Protein AF-A0A5P1EEW0-F1 (afdb_monomer_lite)

Foldseek 3Di:
DDDPDDPVVLVVLVVVLVCLQPDPDPVSRDDPVVSVVSNVVSVVVVVVVVVVVVVVVVVPDPDDDDDDDDDPPPPVVVVVVVVVD

pLDDT: mean 74.5, std 18.94, range [46.03, 98.06]

Radius of gyration: 19.37 Å; chains: 1; bounding box: 44×47×43 Å

Secondary structure (DSSP, 8-state):
---SS--HHHHHHHHHHHHHHT-SSGGGSPPHHHHHHHHHHHHHHHHHHHHHHHHHHHHH--------------SHHHHHHHTT-

Sequence (85 aa):
MLYEGVPGDRMVKLLQIALKCIYKSADARPTMSQVAEMIHSLKEEEDSIWNFLLRYAILSAEAEELDDYPSPTKPQRYMNLQSQS

Structure (mmCIF, N/CA/C/O backbone):
data_AF-A0A5P1EEW0-F1
#
_entry.id   AF-A0A5P1EEW0-F1
#
loop_
_atom_site.group_PDB
_atom_site.id
_atom_site.type_symbol
_atom_site.label_atom_id
_atom_site.label_alt_id
_atom_site.label_comp_id
_atom_site.label_asym_id
_atom_site.label_entity_id
_atom_site.label_seq_id
_atom_site.pdbx_PDB_ins_code
_atom_site.Cartn_x
_atom_site.Cartn_y
_atom_site.Cartn_z
_atom_site.occupancy
_atom_site.B_iso_or_equiv
_atom_site.auth_seq_id
_atom_site.auth_comp_id
_atom_site.auth_asym_id
_atom_site.auth_atom_id
_atom_site.pdbx_PDB_model_num
ATOM 1 N N . MET A 1 1 ? -5.702 -14.945 -25.314 1.00 46.06 1 MET A N 1
ATOM 2 C CA . MET A 1 1 ? -4.452 -14.258 -25.706 1.00 46.06 1 MET A CA 1
ATOM 3 C C . MET A 1 1 ? -4.547 -12.818 -25.241 1.00 46.06 1 MET A C 1
ATOM 5 O O . MET A 1 1 ? -5.631 -12.273 -25.389 1.00 46.06 1 MET A O 1
ATOM 9 N N . LEU A 1 2 ? -3.456 -12.304 -24.657 1.00 47.34 2 LEU A N 1
ATOM 10 C CA . LEU A 1 2 ? -3.114 -10.930 -24.223 1.00 47.34 2 LEU A CA 1
ATOM 11 C C . LEU A 1 2 ? -2.530 -10.961 -22.792 1.00 47.34 2 LEU A C 1
ATOM 13 O O . LEU A 1 2 ? -3.165 -10.514 -21.846 1.00 47.34 2 LEU A O 1
ATOM 17 N N . TYR A 1 3 ? -1.339 -11.551 -22.635 1.00 47.50 3 TYR A N 1
ATOM 18 C CA . TYR A 1 3 ? -0.585 -11.582 -21.367 1.00 47.50 3 TYR A CA 1
ATOM 19 C C . TYR A 1 3 ? 0.910 -11.305 -21.567 1.00 47.50 3 TYR A C 1
ATOM 21 O O . TYR A 1 3 ? 1.748 -11.783 -20.814 1.00 47.50 3 TYR A O 1
ATOM 29 N N . GLU A 1 4 ? 1.257 -10.506 -22.570 1.00 48.72 4 GLU A N 1
ATOM 30 C CA . GLU A 1 4 ? 2.640 -10.082 -22.766 1.00 48.72 4 GLU A CA 1
ATOM 31 C C . GLU A 1 4 ? 2.698 -8.555 -22.730 1.00 48.72 4 GLU A C 1
ATOM 33 O O . GLU A 1 4 ? 2.184 -7.879 -23.617 1.00 48.72 4 GLU A O 1
ATOM 38 N N . GLY A 1 5 ? 3.282 -8.018 -21.653 1.00 48.12 5 GLY A N 1
ATOM 39 C CA . GLY A 1 5 ? 3.842 -6.663 -21.651 1.00 48.12 5 GLY A CA 1
ATOM 40 C C . GLY A 1 5 ? 3.000 -5.518 -21.078 1.00 48.12 5 GLY A C 1
ATOM 41 O O . GLY A 1 5 ? 3.219 -4.379 -21.478 1.00 48.12 5 GLY A O 1
ATOM 42 N N . VAL A 1 6 ? 2.070 -5.748 -20.144 1.00 49.69 6 VAL A N 1
ATOM 43 C CA . VAL A 1 6 ? 1.400 -4.636 -19.435 1.00 49.69 6 VAL A CA 1
ATOM 44 C C . VAL A 1 6 ? 2.099 -4.391 -18.089 1.00 49.69 6 VAL A C 1
ATOM 46 O O . VAL A 1 6 ? 2.333 -5.365 -17.374 1.00 49.69 6 VAL A O 1
ATOM 49 N N . PRO A 1 7 ? 2.358 -3.133 -17.672 1.00 58.00 7 PRO A N 1
ATOM 50 C CA . PRO A 1 7 ? 2.752 -2.755 -16.303 1.00 58.00 7 PRO A CA 1
ATOM 51 C C . PRO A 1 7 ? 1.602 -2.986 -15.291 1.00 58.00 7 PRO A C 1
ATOM 53 O O . PRO A 1 7 ? 1.265 -2.136 -14.465 1.00 58.00 7 PRO A O 1
ATOM 56 N N . GLY A 1 8 ? 0.937 -4.138 -15.398 1.00 58.22 8 GLY A N 1
ATOM 57 C CA . GLY A 1 8 ? -0.294 -4.498 -14.709 1.00 58.22 8 GLY A CA 1
ATOM 58 C C . GLY A 1 8 ? -0.096 -4.649 -13.211 1.00 58.22 8 GLY A C 1
ATOM 59 O O . GLY A 1 8 ? -1.010 -4.336 -12.458 1.00 58.22 8 GLY A O 1
ATOM 60 N N . ASP A 1 9 ? 1.106 -5.010 -12.767 1.00 77.25 9 ASP A N 1
ATOM 61 C CA . ASP A 1 9 ? 1.412 -5.195 -11.350 1.00 77.25 9 ASP A CA 1
ATOM 62 C C . ASP A 1 9 ? 1.178 -3.925 -10.532 1.00 77.25 9 ASP A C 1
ATOM 64 O O . ASP A 1 9 ? 0.593 -3.995 -9.452 1.00 77.25 9 ASP A O 1
ATOM 68 N N . ARG A 1 10 ? 1.538 -2.742 -11.051 1.00 82.50 10 ARG A N 1
ATOM 69 C CA . ARG A 1 10 ? 1.288 -1.481 -10.334 1.00 82.50 10 ARG A CA 1
ATOM 70 C C . ARG A 1 10 ? -0.205 -1.190 -10.228 1.00 82.50 10 ARG A C 1
ATOM 72 O O . ARG A 1 10 ? -0.688 -0.809 -9.164 1.00 82.50 10 ARG A O 1
ATOM 79 N N . MET A 1 11 ? -0.945 -1.405 -11.313 1.00 85.00 11 MET A N 1
ATOM 80 C CA . MET A 1 11 ? -2.391 -1.178 -11.343 1.00 85.00 11 MET A CA 1
ATOM 81 C C . MET A 1 11 ? -3.131 -2.160 -10.422 1.00 85.00 11 MET A C 1
ATOM 83 O O . MET A 1 11 ? -4.046 -1.769 -9.700 1.00 85.00 11 MET A O 1
ATOM 87 N N . VAL A 1 12 ? -2.695 -3.422 -10.390 1.00 88.38 12 VAL A N 1
ATOM 88 C CA . VAL A 1 12 ? -3.216 -4.462 -9.494 1.00 88.38 12 VAL A CA 1
ATOM 89 C C . VAL A 1 12 ? -2.909 -4.121 -8.036 1.00 88.38 12 VAL A C 1
ATOM 91 O O . VAL A 1 12 ? -3.803 -4.213 -7.197 1.00 88.38 12 VAL A O 1
ATOM 94 N N . LYS A 1 13 ? -1.694 -3.661 -7.720 1.00 90.38 13 LYS A N 1
ATOM 95 C CA . LYS A 1 13 ? -1.326 -3.227 -6.362 1.00 90.38 13 LYS A CA 1
ATOM 96 C C . LYS A 1 13 ? -2.125 -1.995 -5.912 1.00 90.38 13 LYS A C 1
ATOM 98 O O . LYS A 1 13 ? -2.613 -1.967 -4.785 1.00 90.38 13 LYS A O 1
ATOM 103 N N . LEU A 1 14 ? -2.353 -1.017 -6.793 1.00 93.00 14 LEU A N 1
ATOM 104 C CA . LEU A 1 14 ? -3.231 0.127 -6.503 1.00 93.00 14 LEU A CA 1
ATOM 105 C C . LEU A 1 14 ? -4.678 -0.311 -6.248 1.00 93.00 14 LEU A C 1
ATOM 107 O O . LEU A 1 14 ? -5.308 0.150 -5.296 1.00 93.00 14 LEU A O 1
ATOM 111 N N . LEU A 1 15 ? -5.193 -1.246 -7.049 1.00 94.69 15 LEU A N 1
ATOM 112 C CA . LEU A 1 15 ? -6.519 -1.819 -6.833 1.00 94.69 15 LEU A CA 1
ATOM 113 C C . LEU A 1 15 ? -6.603 -2.552 -5.485 1.00 94.69 15 LEU A C 1
ATOM 115 O O . LEU A 1 15 ? -7.592 -2.409 -4.768 1.00 94.69 15 LEU A O 1
ATOM 119 N N . GLN A 1 16 ? -5.562 -3.289 -5.093 1.00 95.06 16 GLN A N 1
ATOM 120 C CA . GLN A 1 16 ? -5.493 -3.933 -3.779 1.00 95.06 16 GLN A CA 1
ATOM 121 C C . GLN A 1 16 ? -5.520 -2.914 -2.632 1.00 95.06 16 GLN A C 1
ATOM 123 O O . GLN A 1 16 ? -6.208 -3.146 -1.636 1.00 95.06 16 GLN A O 1
ATOM 128 N N . ILE A 1 17 ? -4.828 -1.778 -2.766 1.00 95.75 17 ILE A N 1
ATOM 129 C CA . ILE A 1 17 ? -4.904 -0.678 -1.792 1.00 95.75 17 ILE A CA 1
ATOM 130 C C . ILE A 1 17 ? -6.342 -0.144 -1.712 1.00 95.75 17 ILE A C 1
ATOM 132 O O . ILE A 1 17 ? -6.889 -0.033 -0.615 1.00 95.75 17 ILE A O 1
ATOM 136 N N . ALA A 1 18 ? -6.993 0.102 -2.854 1.00 96.75 18 ALA A N 1
ATOM 137 C CA . ALA A 1 18 ? -8.378 0.573 -2.892 1.00 96.75 18 ALA A CA 1
ATOM 138 C C . ALA A 1 18 ? -9.347 -0.404 -2.201 1.00 96.75 18 ALA A C 1
ATOM 140 O O . ALA A 1 18 ? -10.199 0.019 -1.418 1.00 96.75 18 ALA A O 1
ATOM 141 N N . LEU A 1 19 ? -9.178 -1.713 -2.423 1.00 97.19 19 LEU A N 1
ATOM 142 C CA . LEU A 1 19 ? -9.978 -2.754 -1.772 1.00 97.19 19 LEU A CA 1
ATOM 143 C C . LEU A 1 19 ? -9.799 -2.769 -0.246 1.00 97.19 19 LEU A C 1
ATOM 145 O O . LEU A 1 19 ? -10.776 -2.967 0.478 1.00 97.19 19 LEU A O 1
ATOM 149 N N . LYS A 1 20 ? -8.585 -2.510 0.260 1.00 96.75 20 LYS A N 1
ATOM 150 C CA . LYS A 1 20 ? -8.339 -2.362 1.706 1.00 96.75 20 LYS A CA 1
ATOM 151 C C . LYS A 1 20 ? -9.055 -1.137 2.282 1.00 96.75 20 LYS A C 1
ATOM 153 O O . LYS A 1 20 ? -9.626 -1.221 3.367 1.00 96.75 20 LYS A O 1
ATOM 158 N N . CYS A 1 21 ? -9.084 -0.021 1.552 1.00 97.88 21 CYS A N 1
ATOM 159 C CA . CYS A 1 21 ? -9.742 1.215 1.991 1.00 97.88 21 CYS A CA 1
ATOM 160 C C . CYS A 1 21 ? -11.264 1.081 2.141 1.00 97.88 21 CYS A C 1
ATOM 162 O O . CYS A 1 21 ? -11.852 1.733 3.001 1.00 97.88 21 CYS A O 1
ATOM 164 N N . ILE A 1 22 ? -11.909 0.233 1.335 1.00 97.19 22 ILE A N 1
ATOM 165 C CA . ILE A 1 22 ? -13.369 0.031 1.374 1.00 97.19 22 ILE A CA 1
ATOM 166 C C . ILE A 1 22 ? -13.793 -1.208 2.172 1.00 97.19 22 ILE A C 1
ATOM 168 O O . ILE A 1 22 ? -14.951 -1.621 2.105 1.00 97.19 22 ILE A O 1
ATOM 172 N N . TYR A 1 23 ? -12.876 -1.818 2.927 1.00 97.31 23 TYR A N 1
ATOM 173 C CA . TYR A 1 23 ? -13.166 -3.047 3.656 1.00 97.31 23 TYR A CA 1
ATOM 174 C C . TYR A 1 23 ? -14.338 -2.875 4.640 1.00 97.31 23 TYR A C 1
ATOM 176 O O . TYR A 1 23 ? -14.560 -1.800 5.208 1.00 97.31 23 TYR A O 1
ATOM 184 N N . LYS A 1 24 ? -15.116 -3.946 4.845 1.00 96.25 24 LYS A N 1
ATOM 185 C CA . LYS A 1 24 ? -16.373 -3.906 5.617 1.00 96.25 24 LYS A CA 1
ATOM 186 C C . LYS A 1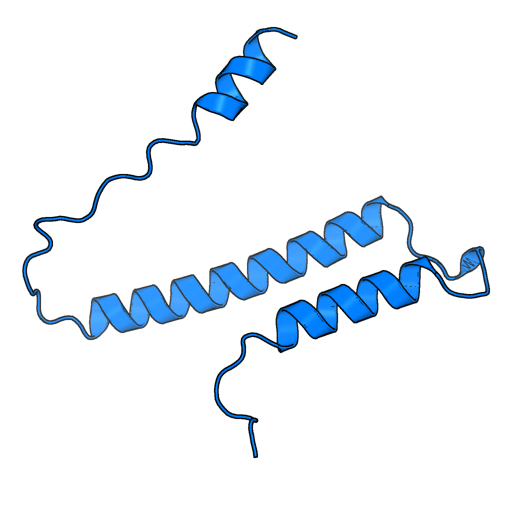 24 ? -16.196 -3.403 7.052 1.00 96.25 24 LYS A C 1
ATOM 188 O O . LYS A 1 24 ? -17.037 -2.661 7.544 1.00 96.25 24 LYS A O 1
ATOM 193 N N . SER A 1 25 ? -15.111 -3.810 7.709 1.00 96.62 25 SER A N 1
ATOM 194 C CA . SER A 1 25 ? -14.798 -3.401 9.077 1.00 96.62 25 SER A CA 1
ATOM 195 C C . SER A 1 25 ? -13.998 -2.108 9.042 1.00 96.62 25 SER A C 1
ATOM 197 O O . SER A 1 25 ? -12.953 -2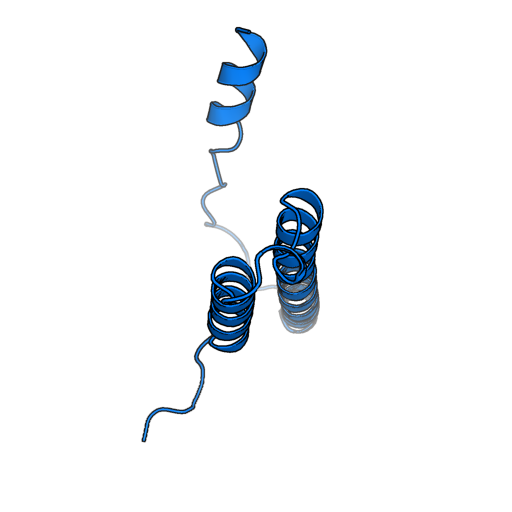.071 8.393 1.00 96.62 25 SER A O 1
ATOM 199 N N . ALA A 1 26 ? -14.482 -1.072 9.732 1.00 94.62 26 ALA A N 1
ATOM 200 C CA . ALA A 1 26 ? -13.815 0.226 9.795 1.00 94.62 26 ALA A CA 1
ATOM 201 C C . ALA A 1 26 ? -12.417 0.117 10.423 1.00 94.62 26 ALA A C 1
ATOM 203 O O . ALA A 1 26 ? -11.471 0.670 9.873 1.00 94.62 26 ALA A O 1
ATOM 204 N N . ASP A 1 27 ? -12.275 -0.681 11.484 1.00 95.81 27 ASP A N 1
ATOM 205 C CA . ASP A 1 27 ? -11.009 -0.865 12.213 1.00 95.81 27 ASP A CA 1
ATOM 206 C C . ASP A 1 27 ? -9.932 -1.591 11.395 1.00 95.81 27 ASP A C 1
ATOM 208 O O . ASP A 1 27 ? 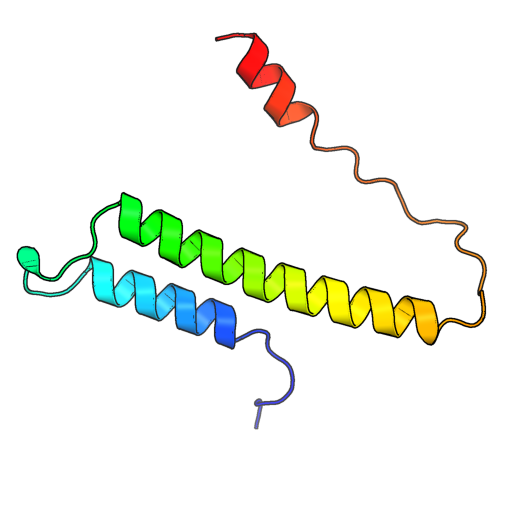-8.751 -1.541 11.722 1.00 95.81 27 ASP A O 1
ATOM 212 N N . ALA A 1 28 ? -10.331 -2.285 10.327 1.00 94.94 28 ALA A N 1
ATOM 213 C CA . ALA A 1 28 ? -9.414 -2.984 9.430 1.00 94.94 28 ALA A CA 1
ATOM 214 C C . ALA A 1 28 ? -9.017 -2.146 8.202 1.00 94.94 28 ALA A C 1
ATOM 216 O O . ALA A 1 28 ? -8.212 -2.602 7.387 1.00 94.94 28 ALA A O 1
ATOM 217 N N . ARG A 1 29 ? -9.582 -0.942 8.037 1.00 98.00 29 ARG A N 1
ATOM 218 C CA . ARG A 1 29 ? -9.176 -0.018 6.974 1.00 98.00 29 ARG A CA 1
ATOM 219 C C . ARG A 1 29 ? -7.858 0.650 7.365 1.00 98.00 29 ARG A C 1
ATOM 221 O O . ARG A 1 29 ? -7.672 0.992 8.531 1.00 98.00 29 ARG A O 1
ATOM 228 N N . PRO A 1 30 ? -6.950 0.874 6.407 1.00 97.88 30 PRO A N 1
ATOM 229 C CA . PRO A 1 30 ? -5.721 1.597 6.680 1.00 97.88 30 PRO A CA 1
ATOM 230 C C . PRO A 1 30 ? -6.008 3.064 7.025 1.00 97.88 30 PRO A C 1
ATOM 232 O O . PRO A 1 30 ? -6.951 3.673 6.511 1.00 97.88 30 PRO A O 1
ATOM 235 N N . THR A 1 31 ? -5.153 3.653 7.857 1.00 98.06 31 THR A N 1
ATOM 236 C CA . THR A 1 31 ? -5.122 5.106 8.055 1.00 98.06 31 TH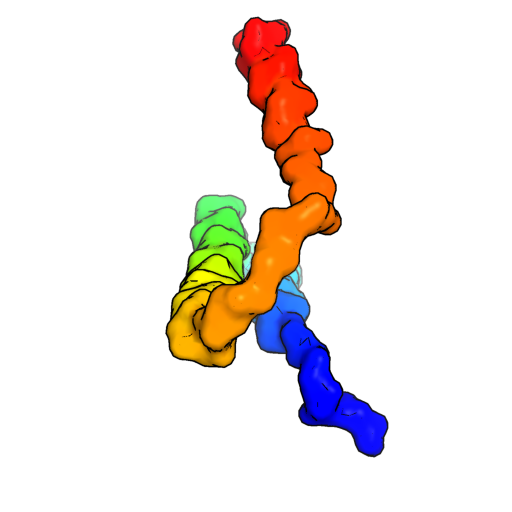R A CA 1
ATOM 237 C C . THR A 1 31 ? -4.591 5.798 6.802 1.00 98.06 31 THR A C 1
ATOM 239 O O . THR A 1 31 ? -3.903 5.195 5.978 1.00 98.06 31 THR A O 1
ATOM 242 N N . MET A 1 32 ? -4.854 7.098 6.663 1.00 97.31 32 MET A N 1
ATOM 243 C CA . MET A 1 32 ? -4.368 7.848 5.500 1.00 97.31 32 MET A CA 1
ATOM 244 C C . MET A 1 32 ? -2.831 7.878 5.414 1.00 97.31 32 MET A C 1
ATOM 246 O O . MET A 1 32 ? -2.290 7.859 4.312 1.00 97.31 32 MET A O 1
ATOM 250 N N . SER A 1 33 ? -2.129 7.844 6.557 1.00 97.88 33 SER A N 1
ATOM 251 C CA . SER A 1 33 ? -0.660 7.715 6.599 1.00 97.88 33 SER A CA 1
ATOM 252 C C . SER A 1 33 ? -0.205 6.394 5.982 1.00 97.88 33 SER A C 1
ATOM 254 O O . SER A 1 33 ? 0.649 6.383 5.104 1.00 97.88 33 SER A O 1
ATOM 256 N N . GLN A 1 34 ? -0.849 5.287 6.365 1.00 97.25 34 GLN A N 1
ATOM 257 C CA . GLN A 1 34 ? -0.543 3.967 5.813 1.00 97.25 34 GLN A CA 1
ATOM 258 C C . GLN A 1 34 ? -0.844 3.897 4.311 1.00 97.25 34 GLN A C 1
ATOM 260 O O . GLN A 1 34 ? -0.103 3.269 3.563 1.00 97.25 34 GLN A O 1
ATOM 265 N N . VAL A 1 35 ? -1.917 4.546 3.842 1.00 97.00 35 VAL A N 1
ATOM 266 C CA . VAL A 1 35 ? -2.224 4.636 2.403 1.00 97.00 35 VAL A CA 1
ATOM 267 C C . VAL A 1 35 ? -1.142 5.410 1.652 1.00 97.00 35 VAL A C 1
ATOM 269 O O . VAL A 1 35 ? -0.700 4.951 0.601 1.00 97.00 35 VAL A O 1
ATOM 272 N N . ALA A 1 36 ? -0.693 6.546 2.188 1.00 96.12 36 ALA A N 1
ATOM 273 C CA . ALA A 1 36 ? 0.380 7.330 1.585 1.00 96.12 36 ALA A CA 1
ATOM 274 C C . ALA A 1 36 ? 1.686 6.525 1.502 1.00 96.12 36 ALA A C 1
ATOM 276 O O . ALA A 1 36 ? 2.290 6.468 0.435 1.00 96.12 36 ALA A O 1
ATOM 277 N N . GLU A 1 37 ? 2.068 5.833 2.578 1.00 96.00 37 GLU A N 1
ATOM 278 C CA . GLU A 1 37 ? 3.240 4.947 2.606 1.00 96.00 37 GLU A CA 1
ATOM 279 C C . GLU A 1 37 ? 3.134 3.820 1.571 1.00 96.00 37 GLU A C 1
ATOM 281 O O . GLU A 1 37 ? 4.062 3.613 0.791 1.00 96.00 37 GLU A O 1
ATOM 286 N N . MET A 1 38 ? 1.982 3.141 1.496 1.00 94.81 38 MET A N 1
ATOM 287 C CA . MET A 1 38 ? 1.747 2.086 0.503 1.00 94.81 38 MET A CA 1
ATOM 288 C C . MET A 1 38 ? 1.829 2.608 -0.936 1.00 94.81 38 MET A C 1
ATOM 290 O O . MET A 1 38 ? 2.304 1.897 -1.809 1.00 94.81 38 MET A O 1
ATOM 294 N N . ILE A 1 39 ? 1.360 3.826 -1.219 1.00 93.56 39 ILE A N 1
ATOM 295 C CA . ILE A 1 39 ? 1.466 4.417 -2.564 1.00 93.56 39 ILE A CA 1
ATOM 296 C C . ILE A 1 39 ? 2.912 4.834 -2.864 1.00 93.56 39 ILE A C 1
ATOM 298 O O . ILE A 1 39 ? 3.389 4.623 -3.979 1.00 93.56 39 ILE A O 1
ATOM 302 N N . HIS A 1 40 ? 3.617 5.401 -1.883 1.00 92.38 40 HIS A N 1
ATOM 303 C CA . HIS A 1 40 ? 5.019 5.788 -2.023 1.00 92.38 40 HIS A CA 1
ATOM 304 C C . HIS A 1 40 ? 5.916 4.584 -2.329 1.00 92.38 40 HIS A C 1
ATOM 306 O O . HIS A 1 40 ? 6.732 4.664 -3.245 1.00 92.38 40 HIS A O 1
ATOM 312 N N . SER A 1 41 ? 5.711 3.447 -1.656 1.00 89.75 41 SER A N 1
ATOM 313 C CA . SER A 1 41 ? 6.502 2.237 -1.909 1.00 89.75 41 SER A CA 1
ATOM 314 C C . SER A 1 41 ? 6.335 1.710 -3.341 1.00 89.75 41 SER A C 1
ATOM 316 O O . SER A 1 41 ? 7.292 1.230 -3.939 1.00 89.75 41 SER A O 1
ATOM 318 N N . LEU A 1 42 ? 5.143 1.853 -3.939 1.00 87.75 42 LEU A N 1
ATOM 319 C CA . LEU A 1 42 ? 4.915 1.479 -5.344 1.00 87.75 42 LEU A CA 1
ATOM 320 C C . LEU A 1 42 ? 5.709 2.346 -6.321 1.00 87.75 42 LEU A C 1
ATOM 322 O O . LEU A 1 42 ? 6.111 1.865 -7.379 1.00 87.75 42 LEU A O 1
ATOM 326 N N . LYS A 1 43 ? 5.914 3.621 -5.978 1.00 80.38 43 LYS A N 1
ATOM 327 C CA . LYS A 1 43 ? 6.712 4.544 -6.782 1.00 80.38 43 LYS A CA 1
ATOM 328 C C . LYS A 1 43 ? 8.200 4.202 -6.700 1.00 80.38 43 LYS A C 1
ATOM 330 O O . LYS A 1 43 ? 8.863 4.186 -7.726 1.00 80.38 43 LYS A O 1
ATOM 335 N N . GLU A 1 44 ? 8.708 3.883 -5.512 1.00 76.44 44 GLU A N 1
ATOM 336 C CA . GLU A 1 44 ? 10.115 3.498 -5.323 1.00 76.44 44 GLU A CA 1
ATOM 337 C C . GLU A 1 44 ? 10.473 2.204 -6.067 1.00 76.44 44 GLU A C 1
ATOM 339 O O . GLU A 1 44 ? 11.542 2.113 -6.671 1.00 76.44 44 GLU A O 1
ATOM 344 N N . GLU A 1 45 ? 9.568 1.220 -6.076 1.00 75.31 45 GLU A N 1
ATOM 345 C CA . GLU A 1 45 ? 9.722 -0.003 -6.872 1.00 75.31 45 GLU A CA 1
ATOM 346 C C . GLU A 1 45 ? 9.809 0.306 -8.376 1.00 75.31 45 GLU A C 1
ATOM 348 O O . GLU A 1 45 ? 10.659 -0.241 -9.078 1.00 75.31 45 GLU A O 1
ATOM 353 N N . GLU A 1 46 ? 8.955 1.204 -8.871 1.00 73.00 46 GLU A N 1
ATOM 354 C CA . GLU A 1 46 ? 8.950 1.628 -10.270 1.00 73.00 46 GLU A CA 1
ATOM 355 C C . GLU A 1 46 ? 10.223 2.408 -10.630 1.00 73.00 46 GLU A C 1
ATOM 357 O O . GLU A 1 46 ? 10.890 2.073 -11.609 1.00 73.00 46 GLU A O 1
ATOM 362 N N . ASP A 1 47 ? 10.618 3.380 -9.807 1.00 74.88 47 ASP A N 1
ATOM 363 C CA . ASP A 1 47 ? 11.845 4.154 -9.995 1.00 74.88 47 ASP A CA 1
ATOM 364 C C . ASP A 1 47 ? 13.081 3.240 -9.947 1.00 74.88 47 ASP A C 1
ATOM 366 O O . ASP A 1 47 ? 14.006 3.417 -10.732 1.00 74.88 47 ASP A O 1
ATOM 370 N N . SER A 1 48 ? 13.109 2.214 -9.090 1.00 75.75 48 SER A N 1
ATOM 371 C CA . SER A 1 48 ? 14.191 1.218 -9.047 1.00 75.75 48 SER A CA 1
ATOM 372 C C . SER A 1 48 ? 14.297 0.417 -10.349 1.00 75.75 48 SER A C 1
ATOM 374 O O . SER A 1 48 ? 15.398 0.251 -10.883 1.00 75.75 48 SER A O 1
ATOM 376 N N . ILE A 1 49 ? 13.161 -0.024 -10.901 1.00 76.62 49 ILE A N 1
ATOM 377 C CA . ILE A 1 49 ? 13.109 -0.743 -12.181 1.00 76.62 49 ILE A CA 1
ATOM 378 C C . ILE A 1 49 ? 13.563 0.171 -13.320 1.00 76.62 49 ILE A C 1
ATOM 380 O O . ILE A 1 49 ? 14.428 -0.222 -14.102 1.00 76.62 49 ILE A O 1
ATOM 384 N N . TRP A 1 50 ? 13.044 1.399 -13.402 1.00 77.19 50 TRP A N 1
ATOM 385 C CA . TRP A 1 50 ? 13.461 2.356 -14.427 1.00 77.19 50 TRP A CA 1
ATOM 386 C C . TRP A 1 50 ? 14.934 2.737 -14.289 1.00 77.19 50 TRP A C 1
ATOM 388 O O . TRP A 1 50 ? 15.621 2.812 -15.299 1.00 77.19 50 TRP A O 1
ATOM 398 N N . ASN A 1 51 ? 15.457 2.890 -13.070 1.00 79.25 51 ASN A N 1
ATOM 399 C CA . ASN A 1 51 ? 16.880 3.131 -12.823 1.00 79.25 51 ASN A CA 1
ATOM 400 C C . ASN A 1 51 ? 17.749 1.943 -13.257 1.00 79.25 51 ASN A C 1
ATOM 402 O O . ASN A 1 51 ? 18.826 2.137 -13.821 1.00 79.25 51 ASN A O 1
ATOM 406 N N . PHE A 1 52 ? 17.294 0.711 -13.023 1.00 79.50 52 PHE A N 1
ATOM 407 C CA . PHE A 1 52 ? 17.993 -0.489 -13.474 1.00 79.50 52 PHE A CA 1
ATOM 408 C C . PHE A 1 52 ? 17.998 -0.596 -15.001 1.00 79.50 52 PHE A C 1
ATOM 410 O O . PHE A 1 52 ? 19.053 -0.808 -15.597 1.00 79.50 52 PHE A O 1
ATOM 417 N N . LEU A 1 53 ? 16.840 -0.402 -15.635 1.00 79.69 53 LEU A N 1
ATOM 418 C CA . LEU A 1 53 ? 16.701 -0.411 -17.090 1.00 79.69 53 LEU A CA 1
ATOM 419 C C . LEU A 1 53 ? 17.498 0.721 -17.734 1.00 79.69 53 LEU A C 1
ATOM 421 O O . LEU A 1 53 ? 18.167 0.487 -18.731 1.00 79.69 53 LEU A O 1
ATOM 425 N N . LEU A 1 54 ? 17.496 1.914 -17.137 1.00 79.75 54 LEU A N 1
ATOM 426 C CA . LEU A 1 54 ? 18.308 3.043 -17.575 1.00 79.75 54 LEU A CA 1
ATOM 427 C C . LEU A 1 54 ? 19.797 2.711 -17.473 1.00 79.75 54 LEU A C 1
ATOM 429 O O . LEU A 1 54 ? 20.543 2.953 -18.414 1.00 79.75 54 LEU A O 1
ATOM 433 N N . ARG A 1 55 ? 20.241 2.098 -16.370 1.00 79.25 55 ARG A N 1
ATOM 434 C CA . ARG A 1 55 ? 21.635 1.669 -16.215 1.00 79.25 55 ARG A CA 1
ATOM 435 C C . ARG A 1 55 ? 22.019 0.597 -17.231 1.00 79.25 55 ARG A C 1
ATOM 437 O O . ARG A 1 55 ? 23.110 0.666 -17.781 1.00 79.25 55 ARG A O 1
ATOM 444 N N . TYR A 1 56 ? 21.144 -0.371 -17.487 1.00 78.38 56 TYR A N 1
ATOM 445 C CA . TYR A 1 56 ? 21.359 -1.388 -18.512 1.00 78.38 56 TYR A CA 1
ATOM 446 C C . TYR A 1 56 ? 21.425 -0.761 -19.909 1.00 78.38 56 TYR A C 1
ATOM 448 O O . TYR A 1 56 ? 22.385 -1.014 -20.623 1.00 78.38 56 TYR A O 1
ATOM 456 N N . ALA A 1 57 ? 20.479 0.124 -20.243 1.00 81.81 57 ALA A N 1
ATOM 457 C CA . ALA A 1 57 ? 20.427 0.852 -21.507 1.00 81.81 57 ALA A CA 1
ATOM 458 C C . ALA A 1 57 ? 21.680 1.710 -21.735 1.00 81.81 57 ALA A C 1
ATOM 460 O O . ALA A 1 57 ? 22.242 1.674 -22.822 1.00 81.81 57 ALA A O 1
ATOM 461 N N . ILE A 1 58 ? 22.164 2.418 -20.707 1.00 80.31 58 ILE A N 1
ATOM 462 C CA . ILE A 1 58 ? 23.413 3.198 -20.759 1.00 80.31 58 ILE A CA 1
ATOM 463 C C . ILE A 1 58 ? 24.630 2.289 -20.971 1.00 80.31 58 ILE A C 1
ATOM 465 O O . ILE A 1 58 ? 25.552 2.663 -21.685 1.00 80.31 58 ILE A O 1
ATOM 469 N N . LEU A 1 59 ? 24.651 1.102 -20.357 1.00 75.88 59 LEU A N 1
ATOM 470 C CA . LEU A 1 59 ? 25.743 0.138 -20.528 1.00 75.88 59 LEU A CA 1
ATOM 471 C C . LEU A 1 59 ? 25.689 -0.593 -21.878 1.00 75.88 59 LEU A C 1
ATOM 473 O O . LEU A 1 59 ? 26.722 -1.070 -22.339 1.00 75.88 59 LEU A O 1
ATOM 477 N N . SER A 1 60 ? 24.505 -0.707 -22.486 1.00 73.94 60 SER A N 1
ATOM 478 C CA . SER A 1 60 ? 24.291 -1.350 -23.788 1.00 73.94 60 SER A CA 1
ATOM 479 C C . SER A 1 60 ? 24.307 -0.377 -24.966 1.00 73.94 60 SER A C 1
ATOM 481 O O . SER A 1 60 ? 24.377 -0.820 -26.108 1.00 73.94 60 SER A O 1
ATOM 483 N N . ALA A 1 61 ? 24.214 0.927 -24.706 1.00 65.50 61 ALA A N 1
ATOM 484 C CA . ALA A 1 61 ? 24.410 1.950 -25.714 1.00 65.50 61 ALA A CA 1
ATOM 485 C C . ALA A 1 61 ? 25.917 2.097 -25.969 1.00 65.50 61 ALA A C 1
ATOM 487 O O . ALA A 1 61 ? 26.629 2.760 -25.215 1.00 65.50 61 ALA A O 1
ATOM 488 N N . GLU A 1 62 ? 26.416 1.499 -27.053 1.00 61.25 62 GLU A N 1
ATOM 489 C CA . GLU A 1 62 ? 27.505 2.152 -27.782 1.00 61.25 62 GLU A CA 1
ATOM 490 C C . GLU A 1 62 ? 26.972 3.525 -28.197 1.00 61.25 62 GLU A C 1
ATOM 492 O O . GLU A 1 62 ? 25.856 3.618 -28.700 1.00 61.25 62 GLU A O 1
ATOM 497 N N . ALA A 1 63 ? 27.709 4.585 -27.859 1.00 51.66 63 ALA A N 1
ATOM 498 C CA . ALA A 1 63 ? 27.252 5.966 -27.949 1.00 51.66 63 ALA A CA 1
ATOM 499 C C . ALA A 1 63 ? 26.756 6.315 -29.363 1.00 51.66 63 ALA A C 1
ATOM 501 O O . ALA A 1 63 ? 27.544 6.708 -30.220 1.00 51.66 63 ALA A O 1
ATOM 502 N N . GLU A 1 64 ? 25.448 6.199 -29.585 1.00 50.59 64 GLU A N 1
ATOM 503 C CA . GLU A 1 64 ? 24.753 6.902 -30.652 1.00 50.59 64 GLU A CA 1
ATOM 504 C C . GLU A 1 64 ? 24.265 8.242 -30.089 1.00 50.59 64 GLU A C 1
ATOM 506 O O . GLU A 1 64 ? 23.663 8.334 -29.018 1.00 50.59 64 GLU A O 1
ATOM 511 N N . GLU A 1 65 ? 24.656 9.290 -30.797 1.00 52.19 65 GLU A N 1
ATOM 512 C CA . GLU A 1 65 ? 24.620 10.708 -30.458 1.00 52.19 65 GLU A CA 1
ATOM 513 C C . GLU A 1 65 ? 23.205 11.195 -30.069 1.00 52.19 65 GLU A C 1
ATOM 515 O O . GLU A 1 65 ? 22.249 11.110 -30.839 1.00 52.19 65 GLU A O 1
ATOM 520 N N . LEU A 1 66 ? 23.065 11.696 -28.836 1.00 54.81 66 LEU A N 1
ATOM 521 C CA . LEU A 1 66 ? 21.828 12.246 -28.272 1.00 54.81 66 LEU A CA 1
ATOM 522 C C . LEU A 1 66 ? 21.681 13.720 -28.675 1.00 54.81 66 LEU A C 1
ATOM 524 O O . LEU A 1 66 ? 22.063 14.592 -27.898 1.00 54.81 66 LEU A O 1
ATOM 528 N N . ASP A 1 67 ? 21.112 13.996 -29.850 1.00 46.62 67 ASP A N 1
ATOM 529 C CA . ASP A 1 67 ? 21.009 15.378 -30.358 1.00 46.62 67 ASP A CA 1
ATOM 530 C C . ASP A 1 67 ? 19.588 15.960 -30.497 1.00 46.62 67 ASP A C 1
ATOM 532 O O . ASP A 1 67 ? 19.439 17.068 -31.002 1.00 46.62 67 ASP A O 1
ATOM 536 N N . ASP A 1 68 ? 18.523 15.312 -29.998 1.00 50.66 68 ASP A N 1
ATOM 537 C CA . ASP A 1 68 ? 17.186 15.950 -30.017 1.00 50.66 68 ASP A CA 1
ATOM 538 C C . ASP A 1 68 ? 16.191 15.439 -28.956 1.00 50.66 68 ASP A C 1
ATOM 540 O O . ASP A 1 68 ? 15.066 15.049 -29.271 1.00 50.66 68 ASP A O 1
ATOM 544 N N . TYR A 1 69 ? 16.565 15.411 -27.668 1.00 47.31 69 TYR A N 1
ATOM 545 C CA . TYR A 1 69 ? 15.567 15.164 -26.613 1.00 47.31 69 TYR A CA 1
ATOM 546 C C . TYR A 1 69 ? 15.043 16.485 -26.025 1.00 47.31 69 TYR A C 1
ATOM 548 O O . TYR A 1 69 ? 15.790 17.179 -25.324 1.00 47.31 69 TYR A O 1
ATOM 556 N N . PRO A 1 70 ? 13.767 16.863 -26.240 1.00 48.41 70 PRO A N 1
ATOM 557 C CA . PRO A 1 70 ? 13.227 18.082 -25.657 1.00 48.41 70 PRO A CA 1
ATOM 558 C C . PRO A 1 70 ? 13.196 17.984 -24.125 1.00 48.41 70 PRO A C 1
ATOM 560 O O . PRO A 1 70 ? 12.573 17.103 -23.530 1.00 48.41 70 PRO A O 1
ATOM 563 N N . SER A 1 71 ? 13.888 18.929 -23.487 1.00 52.16 71 SER A N 1
ATOM 564 C CA . SER A 1 71 ? 14.024 19.065 -22.034 1.00 52.16 71 SER A CA 1
ATOM 565 C C . SER A 1 71 ? 12.660 19.201 -21.333 1.00 52.16 71 SER A C 1
ATOM 567 O O . SER A 1 71 ? 11.813 19.980 -21.793 1.00 52.16 71 SER A O 1
ATOM 569 N N . PRO A 1 72 ? 12.421 18.506 -20.198 1.00 46.03 72 PRO A N 1
ATOM 570 C CA . PRO A 1 72 ? 11.149 18.527 -19.488 1.00 46.03 72 PRO A CA 1
ATOM 571 C C . PRO A 1 72 ? 10.999 19.845 -18.723 1.00 46.03 72 PRO A C 1
ATOM 573 O O . PRO A 1 72 ? 11.123 19.923 -17.501 1.00 46.03 72 PRO A O 1
ATOM 576 N N . THR A 1 73 ? 10.673 20.917 -19.435 1.00 54.94 73 THR A N 1
ATOM 577 C CA . THR A 1 73 ? 10.124 22.119 -18.812 1.00 54.94 73 THR A CA 1
ATOM 578 C C . THR A 1 73 ? 8.695 21.825 -18.365 1.00 54.94 73 THR A C 1
ATOM 580 O O . THR A 1 73 ? 7.732 22.092 -19.080 1.00 54.94 73 THR A O 1
ATOM 583 N N . LYS A 1 74 ? 8.575 21.251 -17.158 1.00 54.59 74 LYS A N 1
ATOM 584 C CA . LYS A 1 74 ? 7.565 21.576 -16.129 1.00 54.59 74 LYS A CA 1
ATOM 585 C C . LYS A 1 74 ? 7.798 20.778 -14.831 1.00 54.59 74 LYS A C 1
ATOM 587 O O . LYS A 1 74 ? 7.096 19.810 -14.557 1.00 54.59 74 LYS A O 1
ATOM 592 N N . PRO A 1 75 ? 8.706 21.279 -13.975 1.00 47.31 75 PRO A N 1
ATOM 593 C CA . PRO A 1 75 ? 8.476 21.283 -12.524 1.00 47.31 75 PRO A CA 1
ATOM 594 C C . PRO A 1 75 ? 8.189 22.691 -11.966 1.00 47.31 75 PRO A C 1
ATOM 596 O O . PRO A 1 75 ? 7.553 22.820 -10.922 1.00 47.31 75 PRO A O 1
ATOM 599 N N . GLN A 1 76 ? 8.578 23.771 -12.661 1.00 56.09 76 GLN A N 1
ATOM 600 C CA . GLN A 1 76 ? 8.471 25.135 -12.110 1.00 56.09 76 GLN A CA 1
ATOM 601 C C . GLN A 1 76 ? 7.038 25.607 -11.816 1.00 56.09 76 GLN A C 1
ATOM 603 O O . GLN A 1 76 ? 6.843 26.422 -10.916 1.00 56.09 76 GLN A O 1
ATOM 608 N N . ARG A 1 77 ? 6.016 25.118 -12.536 1.00 54.03 77 ARG A N 1
ATOM 609 C CA . ARG A 1 77 ? 4.638 25.608 -12.333 1.00 54.03 77 ARG A CA 1
ATOM 610 C C . ARG A 1 77 ? 4.106 25.288 -10.931 1.00 54.03 77 ARG A C 1
ATOM 612 O O . ARG A 1 77 ? 3.346 26.087 -10.400 1.00 54.03 77 ARG A O 1
ATOM 619 N N . TYR A 1 78 ? 4.530 24.172 -10.334 1.00 53.25 78 TYR A N 1
ATOM 620 C CA . TYR A 1 78 ? 4.131 23.786 -8.977 1.00 53.25 78 TYR A CA 1
ATOM 621 C C . TYR A 1 78 ? 4.904 24.554 -7.899 1.00 53.25 78 TYR A C 1
ATOM 623 O O . TYR A 1 78 ? 4.304 24.970 -6.911 1.00 53.25 78 TYR A O 1
ATOM 631 N N . MET A 1 79 ? 6.192 24.838 -8.118 1.00 54.41 79 MET A N 1
ATOM 632 C CA . MET A 1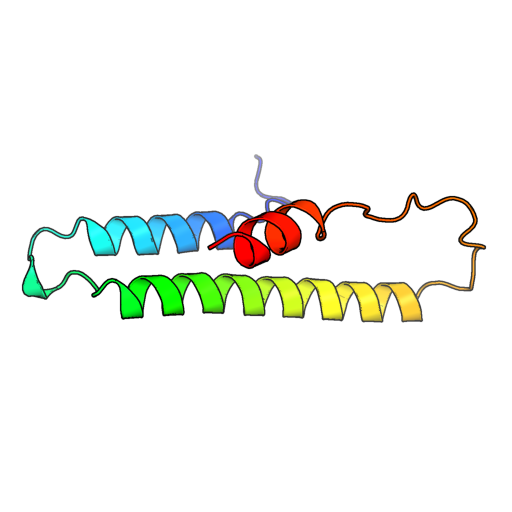 79 ? 6.988 25.609 -7.155 1.00 54.41 79 MET A CA 1
ATOM 633 C C . MET A 1 79 ? 6.572 27.083 -7.070 1.00 54.41 79 MET A C 1
ATOM 635 O O . MET A 1 79 ? 6.608 27.665 -5.992 1.00 54.41 79 MET A O 1
ATOM 639 N N . ASN A 1 80 ? 6.092 27.673 -8.169 1.00 57.00 80 ASN A N 1
ATOM 640 C CA . ASN A 1 80 ? 5.635 29.068 -8.180 1.00 57.00 80 ASN A CA 1
ATOM 641 C C . ASN A 1 80 ? 4.273 29.293 -7.493 1.00 57.00 80 ASN A C 1
ATOM 643 O O . ASN A 1 80 ? 3.919 30.435 -7.214 1.00 57.00 80 ASN A O 1
ATOM 647 N N . LEU A 1 81 ? 3.499 28.230 -7.246 1.00 53.88 81 LEU A N 1
ATOM 648 C CA . LEU A 1 81 ? 2.240 28.295 -6.491 1.00 53.88 81 LEU A CA 1
ATOM 649 C C . LEU A 1 81 ? 2.474 28.182 -4.978 1.00 53.88 81 LEU A C 1
ATOM 651 O O . LEU A 1 81 ? 1.734 28.779 -4.207 1.00 53.88 81 LEU A O 1
ATOM 655 N N . GLN A 1 82 ? 3.516 27.461 -4.556 1.00 56.94 82 GLN A N 1
ATOM 656 C CA . GLN A 1 82 ? 3.874 27.301 -3.140 1.00 56.94 82 GLN A CA 1
ATOM 657 C C . GLN A 1 82 ? 4.608 28.517 -2.557 1.00 56.94 82 GLN A C 1
ATOM 659 O O . GLN A 1 82 ? 4.667 28.665 -1.344 1.00 56.94 82 GLN A O 1
ATOM 664 N N . SER A 1 83 ? 5.156 29.399 -3.396 1.00 55.62 83 SER A N 1
ATOM 665 C CA . SER A 1 83 ? 5.794 30.649 -2.959 1.00 55.62 83 SER A CA 1
ATOM 666 C C . SER A 1 83 ? 4.818 31.820 -2.779 1.00 55.62 83 SER A C 1
ATOM 668 O O . SER A 1 83 ? 5.249 32.909 -2.406 1.00 55.62 83 SER A O 1
ATOM 670 N N . GLN A 1 84 ? 3.522 31.617 -3.046 1.00 58.44 84 GLN A N 1
ATOM 671 C CA . GLN A 1 84 ? 2.468 32.631 -2.888 1.00 58.44 84 GLN A CA 1
ATOM 672 C C . GLN A 1 84 ? 1.490 32.332 -1.734 1.00 58.44 84 GLN A C 1
ATOM 674 O O . GLN A 1 84 ? 0.465 33.005 -1.630 1.00 58.44 84 GLN A O 1
ATOM 679 N N . SER A 1 85 ? 1.788 31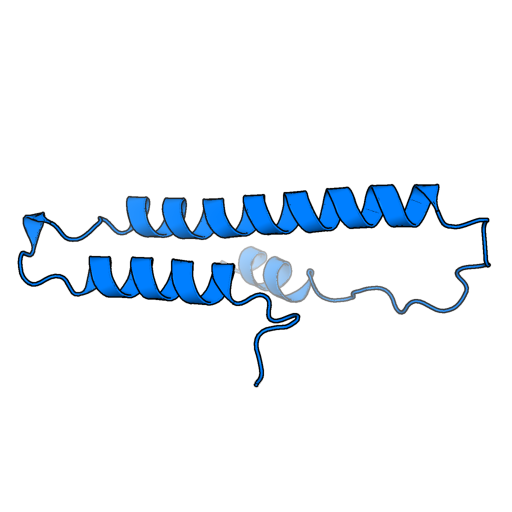.345 -0.880 1.00 50.59 85 SER A N 1
ATOM 680 C CA . SER A 1 85 ? 1.003 30.995 0.317 1.00 50.59 85 SER A CA 1
ATOM 681 C C . SER A 1 85 ? 1.759 31.287 1.602 1.00 50.59 85 SER A C 1
ATOM 683 O O . SER A 1 85 ? 2.925 30.834 1.668 1.00 50.59 85 SER A O 1
#

Organism: Asparagus officinalis (NCBI:txid4686)